Protein AF-A0A2T9ZMD8-F1 (afdb_monomer_lite)

Foldseek 3Di:
DVVVVVVVVVVVVPDDPVVVVVVVVVVVVVVVVVVVVVVVVVVVVVVVVCCCCVVQPVVLVVLVVLLVVLVVLLVVLLVVCLVPVDVVSVVSNVVSLVVNVVSLVVQLVSCVVVVVVVSNVVSVVVVVVSVVVVVVSVVSCVQSVDVCSSCVVVVCCVVPPVVVVVVVVVVD

Secondary structure (DSSP, 8-state):
-HHHHHHHHHHHHSS-HHHHHHHHHHHHHHHHHHHHHHHHHHHHHHHHHHHHIIIIIHHHHHHHHHHHHHHHHHHHHHHHHHHH--HHHHHHHHHHHHHHHHHHHHHHHHHHHTT-HHHHHHHHHHHHHHHHHHHHHHHHHHHTSSHHHH-HHHHHIIIIIHHHHHHHHH--

Radius of gyration: 38.27 Å; chains: 1; bounding box: 94×27×108 Å

Sequence (172 aa):
MVHIREKIMSILHNLSIRTKQWFGFGLILCVLSVSSIFTLISLSNVEQSVNGVVLKSQPRLILTKDLASSLKQSVESLGFYLLTKEDTHLKDFSTQKEQTHYILQSLITKSVEAKDNVASQLLVLLNDEVKQFDQTAEALLSQTATYEGNFPGIAYANEHINPISRNQMQLT

pLDDT: mean 79.67, std 12.96, range [45.22, 96.5]

Structure (mmCIF, N/CA/C/O backbone):
data_AF-A0A2T9ZMD8-F1
#
_entry.id   AF-A0A2T9ZMD8-F1
#
loop_
_atom_site.group_PDB
_atom_site.id
_atom_site.type_symbol
_atom_site.label_atom_id
_atom_site.label_alt_id
_atom_site.label_comp_id
_atom_site.label_asym_id
_atom_site.label_entity_id
_atom_site.label_seq_id
_atom_site.pdbx_PDB_ins_code
_atom_site.Cartn_x
_atom_site.Cartn_y
_atom_site.Cartn_z
_atom_site.occupancy
_atom_site.B_iso_or_equiv
_atom_site.auth_seq_id
_atom_site.auth_comp_id
_atom_site.auth_asym_id
_atom_site.auth_atom_id
_atom_site.pdbx_PDB_model_num
ATOM 1 N N . MET A 1 1 ? 47.257 -15.688 -54.564 1.00 54.91 1 MET A N 1
ATOM 2 C CA . MET A 1 1 ? 47.649 -14.794 -53.444 1.00 54.91 1 MET A CA 1
ATOM 3 C C . MET A 1 1 ? 48.992 -14.075 -53.646 1.00 54.91 1 MET A C 1
ATOM 5 O O . MET A 1 1 ? 49.092 -12.934 -53.220 1.00 54.91 1 MET A O 1
ATOM 9 N N . VAL A 1 2 ? 49.996 -14.661 -54.319 1.00 57.44 2 VAL A N 1
ATOM 10 C CA . VAL A 1 2 ? 51.338 -14.046 -54.502 1.00 57.44 2 VAL A CA 1
ATOM 11 C C . VAL A 1 2 ? 51.322 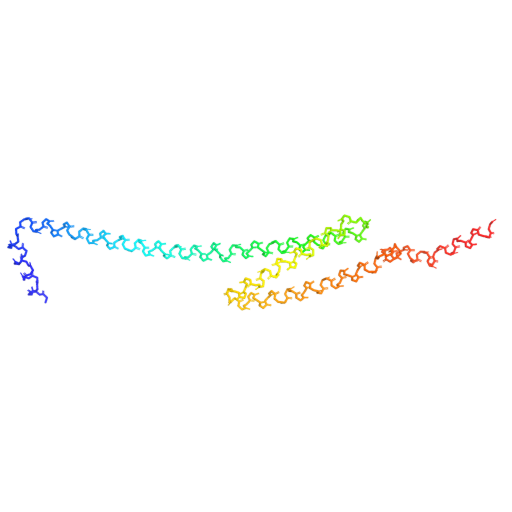-12.759 -55.353 1.00 57.44 2 VAL A C 1
ATOM 13 O O . VAL A 1 2 ? 51.930 -11.767 -54.968 1.00 57.44 2 VAL A O 1
ATOM 16 N N . HIS A 1 3 ? 50.540 -12.716 -56.436 1.00 58.28 3 HIS A N 1
ATOM 17 C CA . HIS A 1 3 ? 50.464 -11.551 -57.339 1.00 58.28 3 HIS A CA 1
ATOM 18 C C . HIS A 1 3 ? 49.904 -10.261 -56.707 1.00 58.28 3 HIS A C 1
ATOM 20 O O . HIS A 1 3 ? 50.261 -9.162 -57.121 1.00 58.28 3 HIS A O 1
ATOM 26 N N . ILE A 1 4 ? 49.037 -10.367 -55.695 1.00 66.69 4 ILE A N 1
ATOM 27 C CA . ILE A 1 4 ? 48.462 -9.191 -55.015 1.00 66.69 4 ILE A CA 1
ATOM 28 C C . ILE A 1 4 ? 49.521 -8.527 -54.129 1.00 66.69 4 ILE A C 1
ATOM 30 O O . ILE A 1 4 ? 49.628 -7.304 -54.088 1.00 66.69 4 ILE A O 1
ATOM 34 N N . ARG A 1 5 ? 50.349 -9.340 -53.465 1.00 64.19 5 ARG A N 1
ATOM 35 C CA . ARG A 1 5 ? 51.400 -8.867 -52.564 1.00 64.19 5 ARG A CA 1
ATOM 36 C C . ARG A 1 5 ? 52.494 -8.102 -53.311 1.00 64.19 5 ARG A C 1
ATOM 38 O O . ARG A 1 5 ? 52.916 -7.055 -52.832 1.00 64.19 5 ARG A O 1
ATOM 45 N N . GLU A 1 6 ? 52.906 -8.565 -54.490 1.00 67.00 6 GLU A N 1
ATOM 46 C CA . GLU A 1 6 ? 53.918 -7.860 -55.294 1.00 67.00 6 GLU A CA 1
ATOM 47 C C . GLU A 1 6 ? 53.414 -6.517 -55.829 1.00 67.00 6 GLU A C 1
ATOM 49 O O . GLU A 1 6 ? 54.128 -5.514 -55.775 1.00 67.00 6 GLU A O 1
ATOM 54 N N . LYS A 1 7 ? 52.144 -6.463 -56.249 1.00 65.75 7 LYS A N 1
ATOM 55 C CA . LYS A 1 7 ? 51.508 -5.224 -56.711 1.00 65.75 7 LYS A CA 1
ATOM 56 C C . LYS A 1 7 ? 51.403 -4.187 -55.586 1.00 65.75 7 LYS A C 1
ATOM 58 O O . LYS A 1 7 ? 51.687 -3.015 -55.808 1.00 65.75 7 LYS A O 1
ATOM 63 N N . ILE A 1 8 ? 51.076 -4.622 -54.365 1.00 66.38 8 ILE A N 1
ATOM 64 C CA . ILE A 1 8 ? 51.056 -3.764 -53.168 1.00 66.38 8 ILE A CA 1
ATOM 65 C C . ILE A 1 8 ? 52.470 -3.274 -52.813 1.00 66.38 8 ILE A C 1
ATOM 67 O O . ILE A 1 8 ? 52.647 -2.095 -52.510 1.00 66.38 8 ILE A O 1
ATOM 71 N N . MET A 1 9 ? 53.484 -4.142 -52.897 1.00 63.41 9 MET A N 1
ATOM 72 C CA . MET A 1 9 ? 54.875 -3.798 -52.574 1.00 63.41 9 MET A CA 1
ATOM 73 C C . MET A 1 9 ? 55.457 -2.753 -53.544 1.00 63.41 9 MET A C 1
ATOM 75 O O . MET A 1 9 ? 56.120 -1.811 -53.112 1.00 63.41 9 MET A O 1
ATOM 79 N N . SER A 1 10 ? 55.162 -2.879 -54.843 1.00 64.69 10 SER A N 1
ATOM 80 C CA . SER A 1 10 ? 55.589 -1.927 -55.879 1.00 64.69 10 SER A CA 1
ATOM 81 C C . SER A 1 10 ? 54.939 -0.546 -55.703 1.00 64.69 10 SER A C 1
ATOM 83 O O . SER A 1 10 ? 55.620 0.479 -55.777 1.00 64.69 10 SER A O 1
ATOM 85 N N . ILE A 1 11 ? 53.645 -0.508 -55.365 1.00 66.38 11 ILE A N 1
ATOM 86 C CA . ILE A 1 11 ? 52.920 0.739 -55.075 1.00 66.38 11 ILE A CA 1
ATOM 87 C C . ILE A 1 11 ? 53.471 1.410 -53.805 1.00 66.38 11 ILE A C 1
ATOM 89 O O . ILE A 1 11 ? 53.657 2.625 -53.786 1.00 66.38 11 ILE A O 1
ATOM 93 N N . LEU A 1 12 ? 53.806 0.640 -52.760 1.00 63.72 12 LEU A N 1
ATOM 94 C CA . LEU A 1 12 ? 54.404 1.180 -51.532 1.00 63.72 12 LEU A CA 1
ATOM 95 C C . LEU A 1 12 ? 55.822 1.737 -51.728 1.00 63.72 12 LEU A C 1
ATOM 97 O O . LEU A 1 12 ? 56.227 2.633 -50.983 1.00 63.72 12 LEU A O 1
ATOM 101 N N . HIS A 1 13 ? 56.597 1.214 -52.679 1.00 65.25 13 HIS A N 1
ATOM 102 C CA . HIS A 1 13 ? 57.973 1.660 -52.910 1.00 65.25 13 HIS A CA 1
ATOM 103 C C . HIS A 1 13 ? 58.037 3.028 -53.611 1.00 65.25 13 HIS A C 1
ATOM 105 O O . HIS A 1 13 ? 58.894 3.842 -53.281 1.00 65.25 13 HIS A O 1
ATOM 111 N N . ASN A 1 14 ? 57.078 3.324 -54.495 1.00 65.62 14 ASN A N 1
ATOM 112 C CA . ASN A 1 14 ? 57.044 4.564 -55.285 1.00 65.62 14 ASN A CA 1
ATOM 113 C C . ASN A 1 14 ? 56.285 5.726 -54.613 1.00 65.62 14 ASN A C 1
ATOM 115 O O . ASN A 1 14 ? 56.162 6.809 -55.186 1.00 65.62 14 ASN A O 1
ATOM 119 N N . LEU A 1 15 ? 55.772 5.524 -53.398 1.00 66.62 15 LEU A N 1
ATOM 120 C CA . LEU A 1 15 ? 55.092 6.561 -52.625 1.00 66.62 15 LEU A CA 1
ATOM 121 C C . LEU A 1 15 ? 56.096 7.384 -51.808 1.00 66.62 15 LEU A C 1
ATOM 123 O O . LEU A 1 15 ? 56.879 6.840 -51.025 1.00 66.62 15 LEU A O 1
ATOM 127 N N . SER A 1 16 ? 56.032 8.710 -51.971 1.00 73.31 16 SER A N 1
ATOM 128 C CA . SER A 1 16 ? 56.812 9.681 -51.197 1.00 73.31 16 SER A CA 1
ATOM 129 C C . SER A 1 16 ? 56.661 9.454 -49.687 1.00 73.31 16 SER A C 1
ATOM 131 O O . SER A 1 16 ? 55.598 9.087 -49.189 1.00 73.31 16 SER A O 1
ATOM 133 N N . ILE A 1 17 ? 57.714 9.731 -48.917 1.00 76.19 17 ILE A N 1
ATOM 134 C CA . ILE A 1 17 ? 57.701 9.627 -47.446 1.00 76.19 17 ILE A CA 1
ATOM 135 C C . ILE A 1 17 ? 56.532 10.431 -46.840 1.00 76.19 17 ILE A C 1
ATOM 137 O O . ILE A 1 17 ? 55.907 9.989 -45.877 1.00 76.19 17 ILE A O 1
ATOM 141 N N . ARG A 1 18 ? 56.161 11.554 -47.472 1.00 75.06 18 ARG A N 1
ATOM 142 C CA . ARG A 1 18 ? 55.011 12.380 -47.075 1.00 75.06 18 ARG A CA 1
ATOM 143 C C . ARG A 1 18 ? 53.678 11.633 -47.179 1.00 75.06 18 ARG A C 1
ATOM 145 O O . ARG A 1 18 ? 52.869 11.722 -46.263 1.00 75.06 18 ARG A O 1
ATOM 152 N N . THR A 1 19 ? 53.436 10.868 -48.247 1.00 76.88 19 THR A N 1
ATOM 153 C CA . THR A 1 19 ? 52.170 10.128 -48.408 1.00 76.88 19 THR A CA 1
ATOM 154 C C . THR A 1 19 ? 52.077 8.935 -47.462 1.00 76.88 19 THR A C 1
ATOM 156 O O . THR A 1 19 ? 50.987 8.633 -46.984 1.00 76.88 19 THR A O 1
ATOM 159 N N . LYS A 1 20 ? 53.206 8.311 -47.099 1.00 79.31 20 LYS A N 1
ATOM 160 C CA . LYS A 1 20 ? 53.245 7.266 -46.059 1.00 79.31 20 LYS A CA 1
ATOM 161 C C . LYS A 1 20 ? 52.871 7.810 -44.676 1.00 79.31 20 LYS A C 1
ATOM 163 O O . LYS A 1 20 ? 52.111 7.164 -43.959 1.00 79.31 20 LYS A O 1
ATOM 168 N N . GLN A 1 21 ? 53.346 9.008 -44.326 1.00 81.38 21 GLN A N 1
ATOM 169 C CA . GLN A 1 21 ? 52.986 9.681 -43.070 1.00 81.38 21 GLN A CA 1
ATOM 170 C C . GLN A 1 21 ? 51.498 10.058 -43.022 1.00 81.38 21 GLN A C 1
ATOM 172 O O . GLN A 1 21 ? 50.827 9.769 -42.033 1.00 81.38 21 GLN A O 1
ATOM 177 N N . TRP A 1 22 ? 50.960 10.628 -44.105 1.00 85.44 22 TRP A N 1
ATOM 178 C CA . TRP A 1 22 ? 49.533 10.960 -44.205 1.00 85.44 22 TRP A CA 1
ATOM 179 C C . TRP A 1 22 ? 48.628 9.725 -44.171 1.00 85.44 22 TRP A C 1
ATOM 181 O O . TRP A 1 22 ? 47.566 9.769 -43.557 1.00 85.44 22 TRP A O 1
ATOM 191 N N . PHE A 1 23 ? 49.057 8.610 -44.768 1.00 85.81 23 PHE A N 1
ATOM 192 C CA . PHE A 1 23 ? 48.314 7.351 -44.705 1.00 85.81 23 PHE A CA 1
ATOM 193 C C . PHE A 1 23 ? 48.259 6.791 -43.277 1.00 85.81 23 PHE A C 1
ATOM 195 O O . PHE A 1 23 ? 47.190 6.405 -42.813 1.00 85.81 23 PHE A O 1
ATOM 202 N N . GLY A 1 24 ? 49.384 6.806 -42.551 1.00 84.06 24 GLY A N 1
ATOM 203 C CA . GLY A 1 24 ? 49.423 6.396 -41.144 1.00 84.06 24 GLY A CA 1
ATOM 204 C C . GLY A 1 24 ? 48.547 7.279 -40.252 1.00 84.06 24 GLY A C 1
ATOM 205 O O . GLY A 1 24 ? 47.780 6.768 -39.439 1.00 84.06 24 GLY A O 1
ATOM 206 N N . PHE A 1 25 ? 48.596 8.597 -40.456 1.00 89.94 25 PHE A N 1
ATOM 207 C CA . PHE A 1 25 ? 47.741 9.539 -39.734 1.00 89.94 25 PHE A CA 1
ATOM 208 C C . PHE A 1 25 ? 46.250 9.321 -40.036 1.00 89.94 25 PHE A C 1
ATOM 210 O O . PHE A 1 25 ? 45.439 9.248 -39.115 1.00 89.94 25 PHE A O 1
ATOM 217 N N . GLY A 1 26 ? 45.888 9.139 -41.309 1.00 91.38 26 GLY A N 1
ATOM 218 C CA . GLY A 1 26 ? 44.511 8.856 -41.722 1.00 91.38 26 GLY A CA 1
ATOM 219 C C . GLY A 1 26 ? 43.979 7.531 -41.172 1.00 91.38 26 GLY A C 1
ATOM 220 O O . GLY A 1 26 ? 42.822 7.458 -40.762 1.00 91.38 26 GLY A O 1
ATOM 221 N N . LEU A 1 27 ? 44.828 6.502 -41.094 1.00 90.62 27 LEU A N 1
ATOM 222 C CA . LEU A 1 27 ? 44.478 5.220 -40.482 1.00 90.62 27 LEU A CA 1
ATOM 223 C C . LEU A 1 27 ? 44.144 5.386 -38.992 1.00 90.62 27 LEU A C 1
ATOM 225 O O . LEU A 1 27 ? 43.113 4.894 -38.540 1.00 90.62 27 LEU A O 1
ATOM 229 N N . ILE A 1 28 ? 44.983 6.109 -38.241 1.00 91.06 28 ILE A N 1
ATOM 230 C CA . ILE A 1 28 ? 44.748 6.385 -36.815 1.00 91.06 28 ILE A CA 1
ATOM 231 C C . ILE A 1 28 ? 43.447 7.172 -36.633 1.00 91.06 28 ILE A C 1
ATOM 233 O O . ILE A 1 28 ? 42.630 6.817 -35.785 1.00 91.06 28 ILE A O 1
ATOM 237 N N . LEU A 1 29 ? 43.222 8.198 -37.459 1.00 92.06 29 LEU A N 1
ATOM 238 C CA . LEU A 1 29 ? 41.999 8.996 -37.422 1.00 92.06 29 LEU A CA 1
ATOM 239 C C . LEU A 1 29 ? 40.756 8.129 -37.668 1.00 92.06 29 LEU A C 1
ATOM 241 O O . LEU A 1 29 ? 39.772 8.248 -36.948 1.00 92.06 29 LEU A O 1
ATOM 245 N N . CYS A 1 30 ? 40.822 7.212 -38.636 1.00 92.56 30 CYS A N 1
ATOM 246 C CA . CYS A 1 30 ? 39.734 6.291 -38.949 1.00 92.56 30 CYS A CA 1
ATOM 247 C C 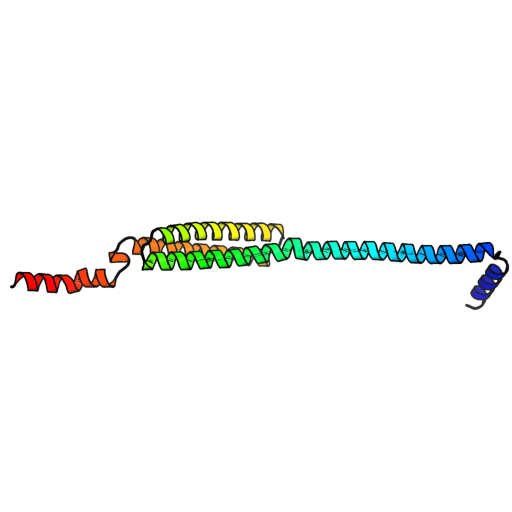. CYS A 1 30 ? 39.407 5.371 -37.763 1.00 92.56 30 CYS A C 1
ATOM 249 O O . CYS A 1 30 ? 38.242 5.247 -37.386 1.00 92.56 30 CYS A O 1
ATOM 251 N N . VAL A 1 31 ? 40.427 4.789 -37.123 1.00 90.62 31 VAL A N 1
ATOM 252 C CA . VAL A 1 31 ? 40.244 3.951 -35.927 1.00 90.62 31 VAL A CA 1
ATOM 253 C C . VAL A 1 31 ? 39.611 4.752 -34.787 1.00 90.62 31 VAL A C 1
ATOM 255 O O . VAL A 1 31 ? 38.676 4.268 -34.146 1.00 90.62 31 VAL A O 1
ATOM 258 N N . LEU A 1 32 ? 40.068 5.987 -34.561 1.00 86.81 32 LEU A N 1
ATOM 259 C CA . LEU A 1 32 ? 39.499 6.873 -33.544 1.00 86.81 32 LEU A CA 1
ATOM 260 C C . LEU A 1 32 ? 38.032 7.201 -33.838 1.00 86.81 32 LEU A C 1
ATOM 262 O O . LEU A 1 32 ? 37.195 7.045 -32.955 1.00 86.81 32 LEU A O 1
ATOM 266 N N . SER A 1 33 ? 37.697 7.578 -35.075 1.00 89.88 33 SER A N 1
ATOM 267 C CA . SER A 1 33 ? 36.316 7.878 -35.468 1.00 89.88 33 SER A CA 1
ATOM 268 C C . SER A 1 33 ? 35.388 6.679 -35.285 1.00 89.88 33 SER A C 1
ATOM 270 O O . SER A 1 33 ? 34.301 6.824 -34.733 1.00 89.88 33 SER A O 1
ATOM 272 N N . VAL A 1 34 ? 35.823 5.486 -35.696 1.00 91.44 34 VAL A N 1
ATOM 273 C CA . VAL A 1 34 ? 35.050 4.249 -35.527 1.00 91.44 34 VAL A CA 1
ATOM 274 C C . VAL A 1 34 ? 34.832 3.946 -34.041 1.00 91.44 34 VAL A C 1
ATOM 276 O O . VAL A 1 34 ? 33.704 3.677 -33.633 1.00 91.44 34 VAL A O 1
ATOM 279 N N . SER A 1 35 ? 35.876 4.063 -33.216 1.00 81.62 35 SER A N 1
ATOM 280 C CA . SER A 1 35 ? 35.780 3.886 -31.761 1.00 81.62 35 SER A CA 1
ATOM 281 C C . SER A 1 35 ? 34.812 4.885 -31.113 1.00 81.62 35 SER A C 1
ATOM 283 O O . SER A 1 35 ? 33.974 4.501 -30.295 1.00 81.62 35 SER A O 1
ATOM 285 N N . SER A 1 36 ? 34.852 6.157 -31.519 1.00 83.62 36 SER A N 1
ATOM 286 C CA . SER A 1 36 ? 33.920 7.182 -31.039 1.00 83.62 36 SER A CA 1
ATOM 287 C C . SER A 1 36 ? 32.473 6.880 -31.432 1.00 83.62 36 SER A C 1
ATOM 289 O O . SER A 1 36 ? 31.585 7.011 -30.595 1.00 83.62 36 SER A O 1
ATOM 291 N N . ILE A 1 37 ? 32.226 6.421 -32.663 1.00 88.69 37 ILE A N 1
ATOM 292 C CA . ILE A 1 37 ? 30.885 6.017 -33.115 1.00 88.69 37 ILE A CA 1
ATOM 293 C C . ILE A 1 37 ? 30.377 4.831 -32.287 1.00 88.69 37 ILE A C 1
ATOM 295 O O . ILE A 1 37 ? 29.254 4.872 -31.789 1.00 88.69 37 ILE A O 1
ATOM 299 N N . PHE A 1 38 ? 31.205 3.804 -32.073 1.00 82.38 38 PHE A N 1
ATOM 300 C CA . PHE A 1 38 ? 30.836 2.673 -31.217 1.00 82.38 38 PHE A CA 1
ATOM 301 C C . PHE A 1 38 ? 30.564 3.101 -29.776 1.00 82.38 38 PHE A C 1
ATOM 303 O O . PHE A 1 38 ? 29.622 2.608 -29.159 1.00 82.38 38 PHE A O 1
ATOM 310 N N . THR A 1 39 ? 31.343 4.047 -29.256 1.00 79.06 39 THR A N 1
ATOM 311 C CA . THR A 1 39 ? 31.142 4.610 -27.918 1.00 79.06 39 THR A CA 1
ATOM 312 C C . THR A 1 39 ? 29.814 5.362 -27.829 1.00 79.06 39 THR A C 1
ATOM 314 O O . THR A 1 39 ? 29.077 5.155 -26.872 1.00 79.06 39 THR A O 1
ATOM 317 N N . LEU A 1 40 ? 29.459 6.168 -28.835 1.00 78.44 40 LEU A N 1
ATOM 318 C CA . LEU A 1 40 ? 28.175 6.878 -28.897 1.00 78.44 40 LEU A CA 1
ATOM 319 C C . LEU A 1 40 ? 26.982 5.917 -28.980 1.00 78.44 40 LEU A C 1
ATOM 321 O O . LEU A 1 40 ? 26.001 6.100 -28.265 1.00 78.44 40 LEU A O 1
ATOM 325 N N . ILE A 1 41 ? 27.075 4.867 -29.802 1.00 81.00 41 ILE A N 1
ATOM 326 C CA . ILE A 1 41 ? 26.028 3.837 -29.906 1.00 81.00 41 ILE A CA 1
ATOM 327 C C . ILE A 1 41 ? 25.901 3.065 -28.586 1.00 81.00 41 ILE A C 1
ATOM 329 O O . ILE A 1 41 ? 24.794 2.836 -28.105 1.00 81.00 41 ILE A O 1
ATOM 333 N N . SER A 1 42 ? 27.026 2.688 -27.973 1.00 61.75 42 SER A N 1
ATOM 334 C CA . SER A 1 42 ? 27.051 2.001 -26.678 1.00 61.75 42 SER A CA 1
ATOM 335 C C . SER A 1 42 ? 26.436 2.866 -25.576 1.00 61.75 42 SER A C 1
ATOM 337 O O . SER A 1 42 ? 25.579 2.394 -24.832 1.00 61.75 42 SER A O 1
ATOM 339 N N . LEU A 1 43 ? 26.791 4.153 -25.523 1.00 64.94 43 LEU A N 1
ATOM 340 C CA . LEU A 1 43 ? 26.235 5.103 -24.566 1.00 64.94 43 LEU A CA 1
ATOM 341 C C . LEU A 1 43 ? 24.726 5.291 -24.769 1.00 64.94 43 LEU A C 1
ATOM 343 O O . LEU A 1 43 ? 23.989 5.263 -23.792 1.00 64.94 43 LEU A O 1
ATOM 347 N N . SER A 1 44 ? 24.258 5.381 -26.018 1.00 62.00 44 SER A N 1
ATOM 348 C CA . SER A 1 44 ? 22.827 5.468 -26.341 1.00 62.00 44 SER A CA 1
ATOM 349 C C . SER A 1 44 ? 22.053 4.208 -25.920 1.00 62.00 44 SER A C 1
ATOM 351 O O . SER A 1 44 ? 20.972 4.307 -25.340 1.00 62.00 44 SER A O 1
ATOM 353 N N . ASN A 1 45 ? 22.630 3.017 -26.107 1.00 57.31 45 ASN A N 1
ATOM 354 C CA . ASN A 1 45 ? 22.030 1.755 -25.659 1.00 57.31 45 ASN A CA 1
ATOM 355 C C . ASN A 1 45 ? 22.012 1.619 -24.125 1.00 57.31 45 ASN A C 1
ATOM 357 O O . ASN A 1 45 ? 21.062 1.066 -23.558 1.00 57.31 45 ASN A O 1
ATOM 361 N N . VAL A 1 46 ? 23.043 2.129 -23.442 1.00 52.88 46 VAL A N 1
ATOM 362 C CA . VAL A 1 46 ? 23.094 2.205 -21.974 1.00 52.88 46 VAL A CA 1
ATOM 363 C C . VAL A 1 46 ? 22.058 3.202 -21.461 1.00 52.88 46 VAL A C 1
ATOM 365 O O . VAL A 1 46 ? 21.310 2.867 -20.550 1.00 52.88 46 VAL A O 1
ATOM 368 N N . GLU A 1 47 ? 21.937 4.376 -22.076 1.00 50.34 47 GLU A N 1
ATOM 369 C CA . GLU A 1 47 ? 20.934 5.387 -21.734 1.00 50.34 47 GLU A CA 1
ATOM 370 C C . GLU A 1 47 ? 19.508 4.844 -21.913 1.00 50.34 47 GLU A C 1
ATOM 372 O O . GLU A 1 47 ? 18.667 5.010 -21.032 1.00 50.34 47 GLU A O 1
ATOM 377 N N . GLN A 1 48 ? 19.246 4.093 -22.986 1.00 51.62 48 GLN A N 1
ATOM 378 C CA . GLN A 1 48 ? 17.953 3.449 -23.233 1.00 51.62 48 GLN A CA 1
ATOM 379 C C . GLN A 1 48 ? 17.647 2.317 -22.231 1.00 51.62 48 GLN A C 1
ATOM 381 O O . GLN A 1 48 ? 16.504 2.172 -21.788 1.00 51.62 48 GLN A O 1
ATOM 386 N N . SER A 1 49 ? 18.659 1.549 -21.816 1.00 48.06 49 SER A N 1
ATOM 387 C CA . SER A 1 49 ? 18.515 0.463 -20.831 1.00 48.06 49 SER A CA 1
ATOM 388 C C . SER A 1 49 ? 18.360 0.986 -19.397 1.00 48.06 49 SER A C 1
ATOM 390 O O . SER A 1 49 ? 17.526 0.490 -18.638 1.00 48.06 49 SER A O 1
ATOM 392 N N . VAL A 1 50 ? 19.105 2.034 -19.033 1.00 47.50 50 VAL A N 1
ATOM 393 C CA . VAL A 1 50 ? 18.991 2.728 -17.743 1.00 47.50 50 VAL A CA 1
ATOM 394 C C . VAL A 1 50 ? 17.652 3.461 -17.654 1.00 47.50 50 VAL A C 1
ATOM 396 O O . VAL A 1 50 ? 16.966 3.329 -16.642 1.00 47.50 50 VAL A O 1
ATOM 399 N N . ASN A 1 51 ? 17.202 4.120 -18.727 1.00 45.22 51 ASN A N 1
ATOM 400 C CA . ASN A 1 51 ? 15.867 4.716 -18.785 1.00 45.22 51 ASN A CA 1
ATOM 401 C C . ASN A 1 51 ? 14.758 3.666 -18.616 1.00 45.22 51 ASN A C 1
ATOM 403 O O . ASN A 1 51 ? 13.777 3.928 -17.928 1.00 45.22 51 ASN A O 1
ATOM 407 N N . GLY A 1 52 ? 14.909 2.450 -19.147 1.00 48.44 52 GLY A N 1
ATOM 408 C CA . GLY A 1 52 ? 13.949 1.362 -18.919 1.00 48.44 52 GLY A CA 1
ATOM 409 C C . GLY A 1 52 ? 13.838 0.924 -17.449 1.00 48.44 52 GLY A C 1
ATOM 410 O O . GLY A 1 52 ? 12.731 0.750 -16.935 1.00 48.44 52 GLY A O 1
ATOM 411 N N . VAL A 1 53 ? 14.968 0.780 -16.749 1.00 50.41 53 VAL A N 1
ATOM 412 C CA . VAL A 1 53 ? 15.012 0.321 -15.345 1.00 50.41 53 VAL A CA 1
ATOM 413 C C . VAL A 1 53 ? 14.614 1.431 -14.362 1.00 50.41 53 VAL A C 1
ATOM 415 O O . VAL A 1 53 ? 13.880 1.166 -13.406 1.00 50.41 53 VAL A O 1
ATOM 418 N N . VAL A 1 54 ? 15.033 2.673 -14.622 1.00 49.81 54 VAL A N 1
ATOM 419 C CA . VAL A 1 54 ? 14.789 3.839 -13.756 1.00 49.81 54 VAL A CA 1
ATOM 420 C C . VAL A 1 54 ? 13.397 4.446 -13.981 1.00 49.81 54 VAL A C 1
ATOM 422 O O . VAL A 1 54 ? 12.748 4.816 -13.007 1.00 49.81 54 VAL A O 1
ATOM 425 N N . LEU A 1 55 ? 12.871 4.482 -15.215 1.00 49.25 55 LEU A N 1
ATOM 426 C CA . LEU A 1 55 ? 11.560 5.099 -15.494 1.00 49.25 55 LEU A CA 1
ATOM 427 C C . LEU A 1 55 ? 10.366 4.141 -15.354 1.00 49.25 55 LEU A C 1
ATOM 429 O O . LEU A 1 55 ? 9.249 4.618 -15.162 1.00 49.25 55 LEU A O 1
ATOM 433 N N . LYS A 1 56 ? 10.545 2.810 -15.448 1.00 52.62 56 LYS A N 1
ATOM 434 C CA . LYS A 1 56 ? 9.408 1.858 -15.428 1.00 52.62 56 LYS A CA 1
ATOM 435 C C . LYS A 1 56 ? 9.377 0.875 -14.259 1.00 52.62 56 LYS A C 1
ATOM 437 O O . LYS A 1 56 ? 8.285 0.569 -13.784 1.00 52.62 56 LYS A O 1
ATOM 442 N N . SER A 1 57 ? 10.506 0.351 -13.781 1.00 51.84 57 SER A N 1
ATOM 443 C CA . SER A 1 57 ? 10.482 -0.669 -12.711 1.00 51.84 57 SER A CA 1
ATOM 444 C C . SER A 1 57 ? 10.543 -0.084 -11.302 1.00 51.84 57 SER A C 1
ATOM 446 O O . SER A 1 57 ? 9.790 -0.527 -10.437 1.00 51.84 57 SER A O 1
ATOM 448 N N . GLN A 1 58 ? 11.371 0.935 -11.061 1.00 49.06 58 GLN A N 1
ATOM 449 C CA . GLN A 1 58 ? 11.497 1.528 -9.722 1.00 49.06 58 GLN A CA 1
ATOM 450 C C . GLN A 1 58 ? 10.230 2.268 -9.246 1.00 49.06 58 GLN A C 1
ATOM 452 O O . GLN A 1 58 ? 9.818 2.032 -8.110 1.00 49.06 58 GLN A O 1
ATOM 457 N N . PRO A 1 59 ? 9.529 3.068 -10.080 1.00 65.94 59 PRO A N 1
ATOM 458 C CA . PRO A 1 59 ? 8.300 3.739 -9.647 1.00 65.94 59 PRO A CA 1
ATOM 459 C C . PRO A 1 59 ? 7.167 2.761 -9.315 1.00 65.94 59 PRO A C 1
ATOM 461 O O . PRO A 1 59 ? 6.387 3.010 -8.402 1.00 65.94 59 PRO A O 1
ATOM 464 N N . ARG A 1 60 ? 7.085 1.624 -10.024 1.00 71.81 60 ARG A N 1
ATOM 465 C CA . ARG A 1 60 ? 6.084 0.581 -9.747 1.00 71.81 60 ARG A CA 1
ATOM 466 C C . ARG A 1 60 ? 6.351 -0.117 -8.417 1.00 71.81 60 ARG A C 1
ATOM 468 O O . ARG A 1 60 ? 5.418 -0.292 -7.648 1.00 71.81 60 ARG A O 1
ATOM 475 N N . LEU A 1 61 ? 7.611 -0.446 -8.121 1.00 76.06 61 LEU A N 1
ATOM 476 C CA . LEU A 1 61 ? 7.985 -1.060 -6.845 1.00 76.06 61 LEU A CA 1
ATOM 477 C C . LEU A 1 61 ? 7.660 -0.154 -5.648 1.00 76.06 61 LEU A C 1
ATOM 479 O O . LEU A 1 61 ? 7.155 -0.641 -4.639 1.00 76.06 61 LEU A O 1
ATOM 483 N N . ILE A 1 62 ? 7.930 1.150 -5.766 1.00 79.88 62 ILE A N 1
ATOM 484 C CA . ILE A 1 62 ? 7.592 2.131 -4.725 1.00 79.88 62 ILE A CA 1
ATOM 485 C C . ILE A 1 62 ? 6.076 2.172 -4.517 1.00 79.88 62 ILE A C 1
ATOM 487 O O . ILE A 1 62 ? 5.623 1.974 -3.397 1.00 79.88 62 ILE A O 1
ATOM 491 N N . LEU A 1 63 ? 5.292 2.295 -5.592 1.00 84.00 63 LEU A N 1
ATOM 492 C CA . LEU A 1 63 ? 3.828 2.290 -5.503 1.00 84.00 63 LEU A CA 1
ATOM 493 C C . LEU A 1 63 ? 3.274 0.988 -4.903 1.00 84.00 63 LEU A C 1
ATOM 495 O O . LEU A 1 63 ? 2.350 1.035 -4.101 1.00 84.00 63 LEU A O 1
ATOM 499 N N . THR A 1 64 ? 3.838 -0.178 -5.231 1.00 82.94 64 THR A N 1
ATOM 500 C CA . THR A 1 64 ? 3.437 -1.449 -4.604 1.00 82.94 64 THR A CA 1
ATOM 501 C C . THR A 1 64 ? 3.757 -1.471 -3.107 1.00 82.94 64 THR A C 1
ATOM 503 O O . THR A 1 64 ? 2.958 -1.964 -2.313 1.00 82.94 64 THR A O 1
ATOM 506 N N . LYS A 1 65 ? 4.909 -0.929 -2.697 1.00 80.94 65 LYS A N 1
ATOM 507 C CA . LYS A 1 65 ? 5.270 -0.816 -1.279 1.00 80.94 65 LYS A CA 1
ATOM 508 C C . LYS A 1 65 ? 4.333 0.142 -0.542 1.00 80.94 65 LYS A C 1
ATOM 510 O O . LYS A 1 65 ? 3.896 -0.179 0.561 1.00 80.94 65 L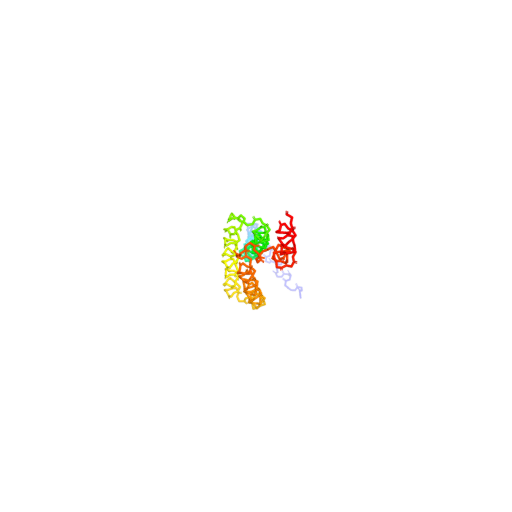YS A O 1
ATOM 515 N N . ASP A 1 66 ? 4.012 1.275 -1.153 1.00 87.81 66 ASP A N 1
ATOM 516 C CA . ASP A 1 66 ? 3.097 2.262 -0.584 1.00 87.81 66 ASP A CA 1
ATOM 517 C C . ASP A 1 66 ? 1.683 1.685 -0.457 1.00 87.81 66 ASP A C 1
ATOM 519 O O . ASP A 1 66 ? 1.046 1.870 0.577 1.00 87.81 66 ASP A O 1
ATOM 523 N N . LEU A 1 67 ? 1.231 0.900 -1.445 1.00 87.75 67 LEU A N 1
ATOM 524 C CA . LEU A 1 67 ? -0.033 0.164 -1.379 1.00 87.75 67 LEU A CA 1
ATOM 525 C C . LEU A 1 67 ? -0.060 -0.791 -0.182 1.00 87.75 67 LEU A C 1
ATOM 527 O O . LEU A 1 67 ? -0.993 -0.758 0.615 1.00 87.75 67 LEU A O 1
ATOM 531 N N . ALA A 1 68 ? 0.980 -1.615 -0.029 1.00 82.62 68 ALA A N 1
ATOM 532 C CA . ALA A 1 68 ? 1.076 -2.560 1.081 1.00 82.62 68 ALA A CA 1
ATOM 533 C C . ALA A 1 68 ? 1.118 -1.844 2.442 1.00 82.62 68 ALA A C 1
ATOM 535 O O . ALA A 1 68 ? 0.498 -2.296 3.404 1.00 82.62 68 ALA A O 1
ATOM 536 N N . SER A 1 69 ? 1.830 -0.716 2.524 1.00 87.00 69 SER A N 1
ATOM 537 C CA . SER A 1 69 ? 1.908 0.094 3.740 1.00 87.00 69 SER A CA 1
ATOM 538 C C . SER A 1 69 ? 0.563 0.725 4.093 1.00 87.00 69 SER A C 1
ATOM 540 O O . SER A 1 69 ? 0.159 0.663 5.251 1.00 87.00 69 SER A O 1
ATOM 542 N N . SER A 1 70 ? -0.131 1.310 3.115 1.00 89.38 70 SER A N 1
ATOM 543 C CA . SER A 1 70 ? -1.426 1.963 3.325 1.00 89.38 70 SER A CA 1
ATOM 544 C C . SER A 1 70 ? -2.507 0.946 3.700 1.00 89.38 70 SER A C 1
ATOM 546 O O . SER A 1 70 ? -3.223 1.156 4.676 1.00 89.38 70 SER A O 1
ATOM 548 N N . LEU A 1 71 ? -2.537 -0.222 3.043 1.00 88.19 71 LEU A N 1
ATOM 549 C CA . LEU A 1 71 ? -3.450 -1.309 3.402 1.00 88.19 71 LEU A CA 1
ATOM 550 C C . LEU A 1 71 ? -3.192 -1.812 4.829 1.00 88.19 71 LEU A C 1
ATOM 552 O O . LEU A 1 71 ? -4.126 -1.962 5.614 1.00 88.19 71 LEU A O 1
ATOM 556 N N . LYS A 1 72 ? -1.922 -2.026 5.198 1.00 85.94 72 LYS A N 1
ATOM 557 C CA . LYS A 1 72 ? -1.549 -2.420 6.562 1.00 85.94 72 LYS A CA 1
ATOM 558 C C . LYS A 1 72 ? -2.012 -1.385 7.592 1.00 85.94 72 LYS A C 1
ATOM 560 O O . LYS A 1 72 ? -2.616 -1.758 8.592 1.00 85.94 72 LYS A O 1
ATOM 565 N N . GLN A 1 73 ? -1.744 -0.105 7.342 1.00 87.75 73 GLN A N 1
ATOM 566 C CA . GLN A 1 73 ? -2.145 0.984 8.234 1.00 87.75 73 GLN A CA 1
ATOM 567 C C . GLN A 1 73 ? -3.669 1.079 8.349 1.00 87.75 73 GLN A C 1
ATOM 569 O O . GLN A 1 73 ? -4.179 1.269 9.445 1.00 87.75 73 GLN A O 1
ATOM 574 N N . SER A 1 74 ? -4.402 0.862 7.254 1.00 89.38 74 SER A N 1
ATOM 575 C CA . SER A 1 74 ? -5.865 0.785 7.266 1.00 89.38 74 SER A CA 1
ATOM 576 C C . SER A 1 74 ? -6.358 -0.325 8.208 1.00 89.38 74 SER A C 1
ATOM 578 O O . SER A 1 74 ? -7.164 -0.064 9.100 1.00 89.38 74 SER A O 1
ATOM 580 N N . VAL A 1 75 ? -5.813 -1.542 8.096 1.00 86.31 75 VAL A N 1
ATOM 581 C CA . VAL A 1 75 ? -6.169 -2.668 8.980 1.00 86.31 75 VAL A CA 1
ATOM 582 C C . VAL A 1 75 ? -5.844 -2.372 10.448 1.00 86.31 75 VAL A C 1
ATOM 584 O O . VAL A 1 75 ? -6.670 -2.635 11.321 1.00 86.31 75 VAL A O 1
ATOM 587 N N . GLU A 1 76 ? -4.664 -1.816 10.732 1.00 85.88 76 GLU A N 1
ATOM 588 C CA . GLU A 1 76 ? -4.246 -1.461 12.095 1.00 85.88 76 GLU A CA 1
ATOM 589 C C . GLU A 1 76 ? -5.166 -0.397 12.707 1.00 85.88 76 GLU A C 1
ATOM 591 O O . GLU A 1 76 ? -5.675 -0.587 13.811 1.00 85.88 76 GLU A O 1
ATOM 596 N N . SER A 1 77 ? -5.441 0.686 11.976 1.00 89.94 77 SER A N 1
ATOM 597 C CA . SER A 1 77 ? -6.342 1.754 12.416 1.00 89.94 77 SER A CA 1
ATOM 598 C C . SER A 1 77 ? -7.766 1.248 12.646 1.00 89.94 77 SER A C 1
ATOM 600 O O . SER A 1 77 ? -8.374 1.584 13.661 1.00 89.94 77 SER A O 1
ATOM 602 N N . LEU A 1 78 ? -8.291 0.384 11.771 1.00 91.00 78 LEU A N 1
ATOM 603 C CA . LEU A 1 78 ? -9.596 -0.240 11.992 1.00 91.00 78 LEU A CA 1
ATOM 604 C C . LEU A 1 78 ? -9.586 -1.097 13.262 1.00 91.00 78 LEU A C 1
ATOM 606 O O . LEU A 1 78 ? -10.473 -0.960 14.099 1.00 91.00 78 LEU A O 1
ATOM 610 N N . GLY A 1 79 ? -8.570 -1.946 13.432 1.00 87.31 79 GLY A N 1
ATOM 611 C CA . GLY A 1 79 ? -8.417 -2.784 14.619 1.00 87.31 79 GLY A CA 1
ATOM 612 C C . GLY A 1 79 ? -8.377 -1.962 15.908 1.00 87.31 79 GLY A C 1
ATOM 613 O O . GLY A 1 79 ? -9.099 -2.271 16.855 1.00 87.31 79 GLY A O 1
ATOM 614 N N . PHE A 1 80 ? -7.601 -0.877 15.933 1.00 89.19 80 PHE A N 1
ATOM 615 C CA . PHE A 1 80 ? -7.559 0.021 17.085 1.00 89.19 80 PHE A CA 1
ATOM 616 C C . PHE A 1 80 ? -8.897 0.712 17.333 1.00 89.19 80 PHE A C 1
ATOM 618 O O . PHE A 1 80 ? -9.351 0.716 18.473 1.00 89.19 80 PHE A O 1
ATOM 625 N N . TYR A 1 81 ? -9.578 1.209 16.298 1.00 90.50 81 TYR A N 1
ATOM 626 C CA . TYR A 1 81 ? -10.912 1.789 16.460 1.00 90.50 81 TYR A CA 1
ATOM 627 C C . TYR A 1 81 ? -11.913 0.792 17.059 1.00 90.50 81 TYR A C 1
ATOM 629 O O . TYR A 1 81 ? -12.672 1.139 17.964 1.00 90.50 81 TYR A O 1
ATOM 637 N N . LEU A 1 82 ? -11.914 -0.459 16.592 1.00 87.38 82 LEU A N 1
ATOM 638 C CA . LEU A 1 82 ? -12.799 -1.497 17.124 1.00 87.38 82 LEU A CA 1
ATOM 639 C C . LEU A 1 82 ? -12.521 -1.776 18.612 1.00 87.38 82 LEU A C 1
ATOM 641 O O . LEU A 1 82 ? -13.454 -2.031 19.374 1.00 87.38 82 LEU A O 1
ATOM 645 N N . LEU A 1 83 ? -11.263 -1.672 19.046 1.00 85.62 83 LEU A N 1
ATOM 646 C CA . LEU A 1 83 ? -10.861 -1.911 20.433 1.00 85.62 83 LEU A CA 1
ATOM 647 C C . LEU A 1 83 ? -11.099 -0.710 21.359 1.00 85.62 83 LEU A C 1
ATOM 649 O O . LEU A 1 83 ? -11.550 -0.901 22.487 1.00 85.62 83 LEU A O 1
ATOM 653 N N . THR A 1 84 ? -10.785 0.508 20.914 1.00 87.75 84 THR A N 1
ATOM 654 C CA . THR A 1 84 ? -10.752 1.702 21.780 1.00 87.75 84 THR A CA 1
ATOM 655 C C . THR A 1 84 ? -11.933 2.643 21.579 1.00 87.75 84 THR A C 1
ATOM 657 O O . THR A 1 84 ? -12.257 3.405 22.485 1.00 87.75 84 THR A O 1
ATOM 660 N N . LYS A 1 85 ? -12.588 2.591 20.412 1.00 86.50 85 LYS A N 1
ATOM 661 C CA . LYS A 1 85 ? -13.618 3.545 19.967 1.00 86.50 85 LYS A CA 1
ATOM 662 C C . LYS A 1 85 ? -13.146 4.995 19.878 1.00 86.50 85 LYS A C 1
ATOM 664 O O . LYS A 1 85 ? -13.964 5.908 19.904 1.00 86.50 85 LYS A O 1
ATOM 669 N N . GLU A 1 86 ? -11.844 5.219 19.720 1.00 88.12 86 GLU A N 1
ATOM 670 C CA . GLU A 1 86 ? -11.313 6.561 19.486 1.00 88.12 86 GLU A CA 1
ATOM 671 C C . GLU A 1 86 ? -11.491 6.985 18.021 1.00 88.12 86 GLU A C 1
ATOM 673 O O . GLU A 1 86 ? -10.971 6.345 17.103 1.00 88.12 86 GLU A O 1
ATOM 678 N N . ASP A 1 87 ? -12.187 8.102 17.795 1.00 90.50 87 ASP A N 1
ATOM 679 C CA . ASP A 1 87 ? -12.479 8.640 16.454 1.00 90.50 87 ASP A CA 1
ATOM 680 C C . ASP A 1 87 ? -11.223 8.944 15.622 1.00 90.50 87 ASP A C 1
ATOM 682 O O . ASP A 1 87 ? -11.271 8.948 14.390 1.00 90.50 87 ASP A O 1
ATOM 686 N N . THR A 1 88 ? -10.087 9.177 16.282 1.00 93.88 88 THR A N 1
ATOM 687 C CA . THR A 1 88 ? -8.770 9.336 15.648 1.00 93.88 88 THR A CA 1
ATOM 688 C C . THR A 1 88 ? -8.446 8.138 14.759 1.00 93.88 88 THR A C 1
ATOM 690 O O . THR A 1 88 ? -8.136 8.311 13.582 1.00 93.88 88 THR A O 1
ATOM 693 N N . HIS A 1 89 ? -8.628 6.921 15.269 1.00 91.31 89 HIS A N 1
ATOM 694 C CA . HIS A 1 89 ? -8.364 5.693 14.529 1.00 91.31 89 HIS A CA 1
ATOM 695 C C . HIS A 1 89 ? -9.369 5.452 13.398 1.00 91.31 89 HIS A C 1
ATOM 697 O O . HIS A 1 89 ? -8.989 4.948 12.343 1.00 91.31 89 HIS A O 1
ATOM 703 N N . LEU A 1 90 ? -10.634 5.857 13.565 1.00 93.06 90 LEU A N 1
ATOM 704 C CA . LEU A 1 90 ? -11.627 5.785 12.486 1.00 93.06 90 LEU A CA 1
ATOM 705 C C . LEU A 1 90 ? -11.267 6.724 11.329 1.00 93.06 90 LEU A C 1
ATOM 707 O O . LEU A 1 90 ? -11.355 6.350 10.157 1.00 93.06 90 LEU A O 1
ATOM 711 N N . LYS A 1 91 ? -10.827 7.942 11.655 1.00 96.19 91 LYS A N 1
ATOM 712 C CA . LYS A 1 91 ? -10.362 8.916 10.666 1.00 96.19 91 LYS A CA 1
ATOM 713 C C . LYS A 1 91 ? -9.112 8.423 9.937 1.00 96.19 91 LYS A C 1
ATOM 715 O O . LYS A 1 91 ? -9.035 8.549 8.711 1.00 96.19 91 LYS A O 1
ATOM 720 N N . ASP A 1 92 ? -8.163 7.844 10.668 1.00 93.56 92 ASP A N 1
ATOM 721 C CA . ASP A 1 92 ? -6.950 7.267 10.086 1.00 93.56 92 ASP A CA 1
ATOM 722 C C . ASP A 1 92 ? -7.293 6.100 9.151 1.00 93.56 92 ASP A C 1
ATOM 724 O O . ASP A 1 92 ? -6.811 6.063 8.020 1.00 93.56 92 ASP A O 1
ATOM 728 N N . PHE A 1 93 ? -8.202 5.206 9.561 1.00 94.81 93 PHE A N 1
ATOM 729 C CA . PHE A 1 93 ? -8.711 4.127 8.711 1.00 94.81 93 PHE A CA 1
ATOM 730 C C . PHE A 1 93 ? -9.300 4.663 7.400 1.00 94.81 93 PHE A C 1
ATOM 732 O O . PHE A 1 93 ? -8.916 4.197 6.327 1.00 94.81 93 PHE A O 1
ATOM 739 N N . SER A 1 94 ? -10.185 5.665 7.476 1.00 95.38 94 SER A N 1
ATOM 740 C CA . SER A 1 94 ? -10.813 6.272 6.294 1.00 95.38 94 SER A CA 1
ATOM 741 C C . SER A 1 94 ? -9.778 6.885 5.352 1.00 95.38 94 SER A C 1
ATOM 743 O O . SER A 1 94 ? -9.831 6.667 4.143 1.00 95.38 94 SER A O 1
ATOM 745 N N . THR A 1 95 ? -8.800 7.605 5.906 1.00 96.50 95 THR A N 1
ATOM 746 C CA . THR A 1 95 ? -7.727 8.239 5.127 1.00 96.50 95 THR A CA 1
ATOM 747 C C . THR A 1 95 ? -6.880 7.188 4.406 1.00 96.50 95 THR A C 1
ATOM 749 O O . THR A 1 95 ? -6.595 7.312 3.216 1.00 96.50 95 THR A O 1
ATOM 752 N N . GLN A 1 96 ? -6.516 6.111 5.105 1.00 91.81 96 GLN A N 1
ATOM 753 C CA . GLN A 1 96 ? -5.701 5.040 4.532 1.00 91.81 96 GLN A CA 1
ATOM 754 C C . GLN A 1 96 ? -6.467 4.176 3.532 1.00 91.81 96 GLN A C 1
ATOM 756 O O . GLN A 1 96 ? -5.889 3.718 2.547 1.00 91.81 96 GLN A O 1
ATOM 761 N N . LYS A 1 97 ? -7.777 3.992 3.730 1.00 94.31 97 LYS A N 1
ATOM 762 C CA . LYS A 1 97 ? -8.659 3.353 2.748 1.00 94.31 97 LYS A CA 1
ATOM 763 C C . LYS A 1 97 ? -8.640 4.135 1.433 1.00 94.31 97 LYS A C 1
ATOM 765 O O . LYS A 1 97 ? -8.355 3.561 0.384 1.00 94.31 97 LYS A O 1
ATOM 770 N N . GLU A 1 98 ? -8.863 5.449 1.477 1.00 95.88 98 GLU A N 1
ATOM 771 C CA . GLU A 1 98 ? -8.820 6.301 0.279 1.00 95.88 98 GLU A CA 1
ATOM 772 C C . GLU A 1 98 ? -7.448 6.275 -0.408 1.00 95.88 98 GLU A C 1
ATOM 774 O O . GLU A 1 98 ? -7.361 6.124 -1.630 1.00 95.88 98 GLU A O 1
ATOM 779 N N . GLN A 1 99 ? -6.367 6.357 0.371 1.00 93.12 99 GLN A N 1
ATOM 780 C CA . GLN A 1 99 ? -5.006 6.295 -0.157 1.00 93.12 99 GLN A CA 1
ATOM 781 C C . GLN A 1 99 ? -4.699 4.941 -0.819 1.00 93.12 99 GLN A C 1
ATOM 783 O O . GLN A 1 99 ? -4.108 4.910 -1.902 1.00 93.12 99 GLN A O 1
ATOM 788 N N . THR A 1 100 ? -5.146 3.831 -0.226 1.00 91.25 100 THR A N 1
ATOM 789 C CA . THR A 1 100 ? -5.024 2.481 -0.800 1.00 91.25 100 THR A CA 1
ATOM 790 C C . THR A 1 100 ? -5.698 2.409 -2.171 1.00 91.25 100 THR A C 1
ATOM 792 O O . THR A 1 100 ? -5.069 1.983 -3.144 1.00 91.25 100 THR A O 1
ATOM 795 N N . HIS A 1 101 ? -6.937 2.900 -2.285 1.00 94.31 101 HIS A N 1
ATOM 796 C CA . HIS A 1 101 ? -7.673 2.952 -3.556 1.00 94.31 101 HIS A CA 1
ATOM 797 C C . HIS A 1 101 ? -6.972 3.811 -4.605 1.00 94.31 101 HIS A C 1
ATOM 799 O O . HIS A 1 101 ? -6.823 3.398 -5.757 1.00 94.31 101 HIS A O 1
ATOM 805 N N . TYR A 1 102 ? -6.484 4.987 -4.211 1.00 94.75 102 TYR A N 1
ATOM 806 C CA . TYR A 1 102 ? -5.766 5.884 -5.111 1.00 94.75 102 TYR A CA 1
ATOM 807 C C . TYR A 1 102 ? -4.489 5.245 -5.683 1.00 94.75 102 TYR A C 1
ATOM 809 O O . TYR A 1 102 ? -4.234 5.309 -6.894 1.00 94.75 102 TYR A O 1
ATOM 817 N N . ILE A 1 103 ? -3.683 4.601 -4.832 1.00 90.25 103 ILE A N 1
ATOM 818 C CA . ILE A 1 103 ? -2.442 3.937 -5.252 1.00 90.25 103 ILE A CA 1
ATOM 819 C C . ILE A 1 103 ? -2.759 2.740 -6.154 1.00 90.25 103 ILE A C 1
ATOM 821 O O . ILE A 1 103 ? -2.113 2.566 -7.192 1.00 90.25 103 ILE A O 1
ATOM 825 N N . LEU A 1 104 ? -3.772 1.945 -5.803 1.00 92.25 104 LEU A N 1
ATOM 826 C CA . LEU A 1 104 ? -4.182 0.786 -6.590 1.00 92.25 104 LEU A CA 1
ATOM 827 C C . LEU A 1 104 ? -4.666 1.189 -7.985 1.00 92.25 104 LEU A C 1
ATOM 829 O O . LEU A 1 104 ? -4.203 0.636 -8.983 1.00 92.25 104 LEU A O 1
ATOM 833 N N . GLN A 1 105 ? -5.510 2.217 -8.077 1.00 93.00 105 GLN A N 1
ATOM 834 C CA . GLN A 1 105 ? -5.961 2.747 -9.361 1.00 93.00 105 GLN A CA 1
ATOM 835 C C . GLN A 1 105 ? -4.789 3.284 -10.194 1.00 93.00 105 GLN A C 1
ATOM 837 O O . GLN A 1 105 ? -4.725 3.057 -11.403 1.00 93.00 105 GLN A O 1
ATOM 842 N N . SER A 1 106 ? -3.822 3.944 -9.550 1.00 90.50 106 SER A N 1
ATOM 843 C CA . SER A 1 106 ? -2.604 4.428 -10.209 1.00 90.50 106 SER A CA 1
ATOM 844 C C . SER A 1 106 ? -1.758 3.283 -10.776 1.00 90.50 106 SER A C 1
ATOM 846 O O . SER A 1 106 ? -1.242 3.388 -11.891 1.00 90.50 106 SER A O 1
ATOM 848 N N . LEU A 1 107 ? -1.626 2.176 -10.039 1.00 87.50 107 LEU A N 1
ATOM 849 C CA . LEU A 1 107 ? -0.938 0.968 -10.498 1.00 87.50 107 LEU A CA 1
ATOM 850 C C . LEU A 1 107 ? -1.665 0.318 -11.680 1.00 87.50 107 LEU A C 1
ATOM 852 O O . LEU A 1 107 ? -1.011 -0.042 -12.662 1.00 87.50 107 LEU A O 1
ATOM 856 N N . ILE A 1 108 ? -2.998 0.220 -11.626 1.00 87.94 108 ILE A N 1
ATOM 857 C CA . ILE A 1 108 ? -3.820 -0.322 -12.717 1.00 87.94 108 ILE A CA 1
ATOM 858 C C . ILE A 1 108 ? -3.602 0.500 -13.987 1.00 87.94 108 ILE A C 1
ATOM 860 O O . ILE A 1 108 ? -3.183 -0.059 -15.001 1.00 87.94 108 ILE A O 1
ATOM 864 N N . THR A 1 109 ? -3.784 1.822 -13.926 1.00 88.25 109 THR A N 1
ATOM 865 C CA . THR A 1 109 ? -3.606 2.715 -15.081 1.00 88.25 109 THR A CA 1
ATOM 866 C C . THR A 1 109 ? -2.208 2.573 -15.688 1.00 88.25 109 THR A C 1
ATOM 868 O O . THR A 1 109 ? -2.073 2.349 -16.891 1.00 88.25 109 THR A O 1
ATOM 871 N N . LYS A 1 110 ? -1.158 2.582 -14.855 1.00 85.31 110 LYS A N 1
ATOM 872 C CA . LYS A 1 110 ? 0.232 2.417 -15.314 1.00 85.31 110 LYS A CA 1
ATOM 873 C C . LYS A 1 110 ? 0.500 1.046 -15.938 1.00 85.31 110 LYS A C 1
ATOM 875 O O . LYS A 1 110 ? 1.290 0.953 -16.876 1.00 85.31 110 LYS A O 1
ATOM 880 N N . SER A 1 111 ? -0.123 -0.020 -15.434 1.00 83.69 111 SER A N 1
ATOM 881 C CA . SER A 1 111 ? 0.021 -1.368 -16.004 1.00 83.69 111 SER A CA 1
ATOM 882 C C . SER A 1 111 ? -0.603 -1.470 -17.402 1.00 83.69 111 SER A C 1
ATOM 884 O O . SER A 1 111 ? 0.014 -2.030 -18.311 1.00 83.69 111 SER A O 1
ATOM 886 N N . VAL A 1 112 ? -1.765 -0.835 -17.598 1.00 83.44 112 VAL A N 1
ATOM 887 C CA . VAL A 1 112 ? -2.468 -0.769 -18.886 1.00 83.44 112 VAL A CA 1
ATOM 888 C C . VAL A 1 112 ? -1.668 0.054 -19.899 1.00 83.44 112 VAL A C 1
ATOM 890 O O . VAL A 1 112 ? -1.443 -0.402 -21.019 1.00 83.44 112 VAL A O 1
ATOM 893 N N . GLU A 1 113 ? -1.153 1.223 -19.501 1.00 82.44 113 GLU A N 1
ATOM 894 C CA . GLU A 1 113 ? -0.268 2.058 -20.334 1.00 82.44 113 GLU A CA 1
ATOM 895 C C . GLU A 1 113 ? 1.012 1.316 -20.749 1.00 82.44 113 GLU A C 1
ATOM 897 O O . GLU A 1 113 ? 1.490 1.447 -21.879 1.00 82.44 113 GLU A O 1
ATOM 902 N N . ALA A 1 114 ? 1.560 0.499 -19.845 1.00 79.19 114 ALA A N 1
ATOM 903 C CA . ALA A 1 114 ? 2.733 -0.324 -20.106 1.00 79.19 114 ALA A CA 1
ATOM 904 C C . ALA A 1 114 ? 2.443 -1.567 -20.967 1.00 79.19 114 ALA A C 1
ATOM 906 O O . ALA A 1 114 ? 3.399 -2.234 -21.367 1.00 79.19 114 ALA A O 1
ATOM 907 N N . LYS A 1 115 ? 1.168 -1.865 -21.272 1.00 84.31 115 LYS A N 1
ATOM 908 C CA . LYS A 1 115 ? 0.709 -3.097 -21.944 1.00 84.31 115 LYS A CA 1
ATOM 909 C C . LYS A 1 115 ? 1.179 -4.374 -21.231 1.00 84.31 115 LYS A C 1
ATOM 911 O O . LYS A 1 115 ? 1.466 -5.389 -21.867 1.00 84.31 115 LYS A O 1
ATOM 916 N N . ASP A 1 116 ? 1.276 -4.313 -19.905 1.00 79.81 116 ASP A N 1
ATOM 917 C CA . ASP A 1 116 ? 1.719 -5.413 -19.050 1.00 79.81 116 ASP A CA 1
ATOM 918 C C . ASP A 1 116 ? 0.509 -6.255 -18.621 1.00 79.81 116 ASP A C 1
ATOM 920 O O . ASP A 1 116 ? -0.040 -6.084 -17.535 1.00 79.81 116 ASP A O 1
ATOM 924 N N . ASN A 1 117 ? 0.064 -7.151 -19.510 1.00 81.44 117 ASN A N 1
ATOM 925 C CA . ASN A 1 117 ? -1.160 -7.940 -19.312 1.00 81.44 117 ASN A CA 1
ATOM 926 C C . ASN A 1 117 ? -1.144 -8.769 -18.018 1.00 81.44 117 ASN A C 1
ATOM 928 O O . ASN A 1 117 ? -2.188 -8.944 -17.393 1.00 81.44 117 ASN A O 1
ATOM 932 N N . VAL A 1 118 ? 0.027 -9.274 -17.615 1.00 82.75 118 VAL A N 1
ATOM 933 C CA . VAL A 1 118 ? 0.173 -10.082 -16.396 1.00 82.75 118 VAL A CA 1
ATOM 934 C C . VAL A 1 118 ? -0.032 -9.203 -15.167 1.00 82.75 118 VAL A C 1
ATOM 936 O O . VAL A 1 118 ? -0.850 -9.531 -14.309 1.00 82.75 118 VAL A O 1
ATOM 939 N N . ALA A 1 119 ? 0.655 -8.058 -15.099 1.00 79.06 119 ALA A N 1
ATOM 940 C CA . ALA A 1 119 ? 0.478 -7.124 -13.992 1.00 79.06 119 ALA A CA 1
ATOM 941 C C . ALA A 1 119 ? -0.957 -6.580 -13.928 1.00 79.06 119 ALA A C 1
ATOM 943 O O . ALA A 1 119 ? -1.526 -6.504 -12.843 1.00 79.06 119 ALA A O 1
ATOM 944 N N . SER A 1 120 ? -1.567 -6.251 -15.072 1.00 82.56 120 SER A N 1
ATOM 945 C CA . SER A 1 120 ? -2.950 -5.765 -15.116 1.00 82.56 120 SER A CA 1
ATOM 946 C C . SER A 1 120 ? -3.949 -6.791 -14.576 1.00 82.56 120 SER A C 1
ATOM 948 O O . SER A 1 120 ? -4.824 -6.417 -13.802 1.00 82.56 120 SER A O 1
ATOM 950 N N . GLN A 1 121 ? -3.813 -8.077 -14.920 1.00 85.06 121 GLN A N 1
ATOM 951 C CA . GLN A 1 121 ? -4.690 -9.128 -14.386 1.00 85.06 121 GLN A CA 1
ATOM 952 C C . GLN A 1 121 ? -4.545 -9.283 -12.868 1.00 85.06 121 GLN A C 1
ATOM 954 O O . GLN A 1 121 ? -5.550 -9.334 -12.162 1.00 85.06 121 GLN A O 1
ATOM 959 N N . LEU A 1 122 ? -3.310 -9.299 -12.355 1.00 84.00 122 LEU A N 1
ATOM 960 C CA . LEU A 1 122 ? -3.055 -9.386 -10.913 1.00 84.00 122 LEU A CA 1
ATOM 961 C C . LEU A 1 122 ? -3.620 -8.181 -10.150 1.00 84.00 122 LEU A C 1
ATOM 963 O O . LEU A 1 122 ? -4.188 -8.346 -9.076 1.00 84.00 122 LEU A O 1
ATOM 967 N N . LEU A 1 123 ? -3.500 -6.975 -10.708 1.00 88.50 123 LEU A N 1
ATOM 968 C CA . LEU A 1 123 ? -4.019 -5.758 -10.083 1.00 88.50 123 LEU A CA 1
ATOM 969 C C . LEU A 1 123 ? -5.552 -5.689 -10.094 1.00 88.50 123 LEU A C 1
ATOM 971 O O . LEU A 1 123 ? -6.133 -5.129 -9.169 1.00 88.50 123 LEU A O 1
ATOM 975 N N . VAL A 1 124 ? -6.213 -6.272 -11.099 1.00 88.56 124 VAL A N 1
ATOM 976 C CA . VAL A 1 124 ? -7.679 -6.414 -11.111 1.00 88.56 124 VAL A CA 1
ATOM 977 C C . VAL A 1 124 ? -8.139 -7.373 -10.014 1.00 88.56 124 VAL A C 1
ATOM 979 O O . VAL A 1 124 ? -9.053 -7.031 -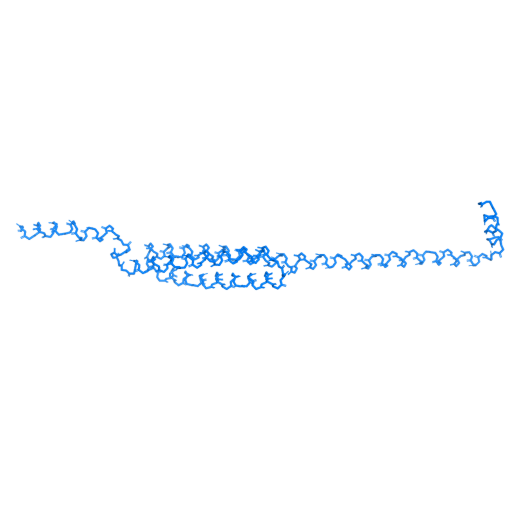9.271 1.00 88.56 124 VAL A O 1
ATOM 982 N N . LEU A 1 125 ? -7.471 -8.521 -9.859 1.00 87.50 125 LEU A N 1
ATOM 983 C CA . LEU A 1 125 ? -7.769 -9.460 -8.771 1.00 87.50 125 LEU A CA 1
ATOM 984 C C . LEU A 1 125 ? -7.577 -8.803 -7.399 1.00 87.50 125 LEU A C 1
ATOM 986 O O . LEU A 1 125 ? -8.470 -8.861 -6.559 1.00 87.50 125 LEU A O 1
ATOM 990 N N . LEU A 1 126 ? -6.460 -8.097 -7.206 1.00 85.88 126 LEU A N 1
ATOM 991 C CA . LEU A 1 126 ? -6.188 -7.363 -5.970 1.00 85.88 126 LEU A CA 1
ATOM 992 C C . LEU A 1 126 ? -7.250 -6.289 -5.686 1.00 85.88 126 LEU A C 1
ATOM 994 O O . LEU A 1 126 ? -7.628 -6.074 -4.541 1.00 85.88 126 LEU A O 1
ATOM 998 N N . ASN A 1 127 ? -7.761 -5.619 -6.718 1.00 92.25 127 ASN A N 1
ATOM 999 C CA . ASN A 1 127 ? -8.842 -4.647 -6.574 1.00 92.25 127 ASN A CA 1
ATOM 1000 C C . ASN A 1 127 ? -10.155 -5.276 -6.106 1.00 92.25 127 ASN A C 1
ATOM 1002 O O . ASN A 1 127 ? -10.877 -4.666 -5.318 1.00 92.25 127 ASN A O 1
ATOM 1006 N N . ASP A 1 128 ? -10.456 -6.493 -6.544 1.00 90.00 128 ASP A N 1
ATOM 1007 C CA . ASP A 1 128 ? -11.626 -7.213 -6.052 1.00 90.00 128 ASP A CA 1
ATOM 1008 C C . ASP A 1 128 ? -11.435 -7.679 -4.598 1.00 90.00 128 ASP A C 1
ATOM 1010 O O . ASP A 1 128 ? -12.363 -7.562 -3.798 1.00 90.00 128 ASP A O 1
ATOM 1014 N N . GLU A 1 129 ? -10.227 -8.102 -4.212 1.00 86.56 129 GLU A N 1
ATOM 1015 C CA . GLU A 1 129 ? -9.890 -8.421 -2.815 1.00 86.56 129 GLU A CA 1
ATOM 1016 C C . GLU A 1 129 ? -9.994 -7.192 -1.895 1.00 86.56 129 GLU A C 1
ATOM 1018 O O . GLU A 1 129 ? -10.575 -7.273 -0.812 1.00 86.56 129 GLU A O 1
ATOM 1023 N N . VAL A 1 130 ? -9.509 -6.025 -2.336 1.00 90.81 130 VAL A N 1
ATOM 1024 C CA . VAL A 1 130 ? -9.630 -4.766 -1.577 1.00 90.81 130 VAL A CA 1
ATOM 1025 C C . VAL A 1 130 ? -11.097 -4.357 -1.405 1.00 90.81 130 VAL A C 1
ATOM 1027 O O . VAL A 1 130 ? -11.489 -3.924 -0.324 1.00 90.81 130 VAL A O 1
ATOM 1030 N N . LYS A 1 131 ? -11.951 -4.566 -2.413 1.00 92.25 131 LYS A N 1
ATOM 1031 C CA . LYS A 1 131 ? -13.400 -4.334 -2.271 1.00 92.25 131 LYS A CA 1
ATOM 1032 C C . LYS A 1 131 ? -14.053 -5.280 -1.265 1.00 92.25 131 LYS A C 1
ATOM 1034 O O . LYS A 1 131 ? -14.920 -4.852 -0.508 1.00 92.25 131 LYS A O 1
ATOM 1039 N N . GLN A 1 132 ? -13.663 -6.554 -1.247 1.00 88.75 132 GLN A N 1
ATOM 1040 C CA . GLN A 1 132 ? -14.165 -7.504 -0.246 1.00 88.75 132 GLN A CA 1
ATOM 1041 C C . GLN A 1 132 ? -13.724 -7.110 1.167 1.00 88.75 132 GLN A C 1
ATOM 1043 O O . GLN A 1 132 ? -14.510 -7.202 2.115 1.00 88.75 132 GLN A O 1
ATOM 1048 N N . PHE A 1 133 ? -12.490 -6.621 1.308 1.00 89.50 133 PHE A N 1
ATOM 1049 C CA . PHE A 1 133 ? -12.011 -6.048 2.559 1.00 89.50 133 PHE A CA 1
ATOM 1050 C C . PHE A 1 133 ? -12.867 -4.850 2.993 1.00 89.50 133 PHE A C 1
ATOM 1052 O O . PHE A 1 133 ? -13.324 -4.828 4.134 1.00 89.50 133 PHE A O 1
ATOM 1059 N N . ASP A 1 134 ? -13.165 -3.912 2.093 1.00 91.50 134 ASP A N 1
ATOM 1060 C CA . ASP A 1 134 ? -14.003 -2.747 2.402 1.00 91.50 134 ASP A CA 1
ATOM 1061 C C . ASP A 1 134 ? -15.403 -3.133 2.876 1.00 91.50 134 ASP A C 1
ATOM 1063 O O . ASP A 1 134 ? -15.883 -2.605 3.877 1.00 91.50 134 ASP A O 1
ATOM 1067 N N . GLN A 1 135 ? -16.042 -4.082 2.189 1.00 92.31 135 GLN A N 1
ATOM 1068 C CA . GLN A 1 135 ? -17.353 -4.605 2.579 1.00 92.31 135 GLN A CA 1
ATOM 1069 C C . GLN A 1 135 ? -17.310 -5.237 3.972 1.00 92.31 135 GLN A C 1
ATOM 1071 O O . GLN A 1 135 ? -18.210 -5.035 4.787 1.00 92.31 135 GLN A O 1
ATOM 1076 N N . THR A 1 136 ? -16.242 -5.981 4.266 1.00 90.00 136 THR A N 1
ATOM 1077 C CA . THR A 1 136 ? -16.034 -6.584 5.586 1.00 90.00 136 THR A CA 1
ATOM 1078 C C . THR A 1 136 ? -15.835 -5.514 6.657 1.00 90.00 136 THR A C 1
ATOM 1080 O O . THR A 1 136 ? -16.444 -5.583 7.724 1.00 90.00 136 THR A O 1
ATOM 1083 N N . ALA A 1 137 ? -15.022 -4.497 6.372 1.00 90.94 137 ALA A N 1
ATOM 1084 C CA . ALA A 1 137 ? -14.777 -3.388 7.281 1.00 90.94 137 ALA A CA 1
ATOM 1085 C C . ALA A 1 137 ? -16.061 -2.600 7.577 1.00 90.94 137 ALA A C 1
ATOM 1087 O O . ALA A 1 137 ? -16.353 -2.313 8.735 1.00 90.94 137 ALA A O 1
ATOM 1088 N N . GLU A 1 138 ? -16.869 -2.307 6.559 1.00 92.12 138 GLU A N 1
ATOM 1089 C CA . GLU A 1 138 ? -18.161 -1.632 6.713 1.00 92.12 138 GLU A CA 1
ATOM 1090 C C . GLU A 1 138 ? -19.141 -2.455 7.560 1.00 92.12 138 GLU A C 1
ATOM 1092 O O . GLU A 1 138 ? -19.800 -1.908 8.447 1.00 92.12 138 GLU A O 1
ATOM 1097 N N . ALA A 1 139 ? -19.188 -3.777 7.363 1.00 89.00 139 ALA A N 1
ATOM 1098 C CA . ALA A 1 139 ? -19.994 -4.667 8.194 1.00 89.00 139 ALA A CA 1
ATOM 1099 C C . ALA A 1 139 ? -19.544 -4.653 9.666 1.00 89.00 139 ALA A C 1
ATOM 1101 O O . ALA A 1 139 ? -20.384 -4.567 10.564 1.00 89.00 139 ALA A O 1
ATOM 1102 N N . LEU A 1 140 ? -18.232 -4.682 9.926 1.00 88.56 140 LEU A N 1
ATOM 1103 C CA . LEU A 1 140 ? -17.677 -4.596 11.282 1.00 88.56 140 LEU A CA 1
ATOM 1104 C C . LEU A 1 140 ? -17.990 -3.251 11.944 1.00 88.56 140 LEU A C 1
ATOM 1106 O O . LEU A 1 140 ? -18.394 -3.208 13.107 1.00 88.56 140 LEU A O 1
ATOM 1110 N N . LEU A 1 141 ? -17.848 -2.147 11.211 1.00 90.06 141 LEU A N 1
ATOM 1111 C CA . LEU A 1 141 ? -18.188 -0.815 11.709 1.00 90.06 141 LEU A CA 1
ATOM 1112 C C . LEU A 1 141 ? -19.682 -0.706 12.035 1.00 90.06 141 LEU A C 1
ATOM 1114 O O . LEU A 1 141 ? -20.039 -0.171 13.080 1.00 90.06 141 LEU A O 1
ATOM 1118 N N . SER A 1 142 ? -20.553 -1.270 11.193 1.00 86.56 142 SER A N 1
ATOM 1119 C CA . SER A 1 142 ? -21.998 -1.297 11.434 1.00 86.56 142 SER A CA 1
ATOM 1120 C C . SER A 1 142 ? -22.374 -2.122 12.668 1.00 86.56 142 SER A C 1
ATOM 1122 O O . SER A 1 142 ? -23.151 -1.652 13.498 1.00 86.56 142 SER A O 1
ATOM 1124 N N . GLN A 1 143 ? -21.812 -3.323 12.823 1.00 81.94 143 GLN A N 1
ATOM 1125 C CA . GLN A 1 143 ? -22.101 -4.200 13.966 1.00 81.94 143 GLN A CA 1
ATOM 1126 C C . GLN A 1 143 ? -21.600 -3.617 15.286 1.00 81.94 143 GLN A C 1
ATOM 1128 O O . GLN A 1 143 ? -22.226 -3.788 16.329 1.00 81.94 143 GLN A O 1
ATOM 1133 N N . THR A 1 144 ? -20.482 -2.899 15.240 1.00 78.38 144 THR A N 1
ATOM 1134 C CA . THR A 1 144 ? -19.837 -2.344 16.429 1.00 78.38 144 THR A CA 1
ATOM 1135 C C . THR A 1 144 ? -20.155 -0.867 16.664 1.00 78.38 144 THR A C 1
ATOM 1137 O O . THR A 1 144 ? -19.508 -0.218 17.491 1.00 78.38 144 THR A O 1
ATOM 1140 N N . ALA A 1 145 ? -21.153 -0.325 15.961 1.00 73.44 145 ALA A N 1
ATOM 1141 C CA . ALA A 1 145 ? -21.601 1.056 16.121 1.00 73.44 145 ALA A CA 1
ATOM 1142 C C . ALA A 1 145 ? -22.210 1.322 17.509 1.00 73.44 145 ALA A C 1
ATOM 1144 O O . ALA A 1 145 ? -22.199 2.456 17.984 1.00 73.44 145 ALA A O 1
ATOM 1145 N N . THR A 1 146 ? -22.724 0.286 18.179 1.00 70.75 146 THR A N 1
ATOM 1146 C CA . THR A 1 146 ? -23.226 0.378 19.554 1.00 70.75 146 THR A CA 1
ATOM 1147 C C . THR A 1 146 ? -22.231 -0.223 20.542 1.00 70.75 146 THR A C 1
ATOM 1149 O O . THR A 1 146 ? -21.484 -1.150 20.226 1.00 70.75 146 THR A O 1
ATOM 1152 N N . TYR A 1 147 ? -22.236 0.289 21.775 1.00 67.06 147 TYR A N 1
ATOM 1153 C CA . TYR A 1 147 ? -21.402 -0.239 22.858 1.00 67.06 147 TYR A CA 1
ATOM 1154 C C . TYR A 1 147 ? -21.669 -1.736 23.099 1.00 67.06 147 TYR A C 1
ATOM 1156 O O . TYR A 1 147 ? -20.741 -2.528 23.219 1.00 67.06 147 TYR A O 1
ATOM 1164 N N . GLU A 1 148 ? -22.936 -2.149 23.074 1.00 64.81 148 GLU A N 1
ATOM 1165 C CA . GLU A 1 148 ? -23.351 -3.549 23.242 1.00 64.81 148 GLU A CA 1
ATOM 1166 C C . GLU A 1 148 ? -22.969 -4.425 22.038 1.00 64.81 148 GLU A C 1
ATOM 1168 O O . GLU A 1 148 ? -22.557 -5.567 22.225 1.00 64.81 148 GLU A O 1
ATOM 1173 N N . GLY A 1 149 ? -23.023 -3.881 20.816 1.00 67.12 149 GLY A N 1
ATOM 1174 C CA . GLY A 1 149 ? -22.575 -4.566 19.600 1.00 67.12 149 GLY A CA 1
ATOM 1175 C C . GLY A 1 149 ? -21.055 -4.744 19.522 1.00 67.12 149 GLY A C 1
ATOM 1176 O O . GLY A 1 149 ? -20.573 -5.697 18.916 1.00 67.12 149 GLY A O 1
ATOM 1177 N N . ASN A 1 150 ? -20.286 -3.871 20.179 1.00 66.06 150 ASN A N 1
ATOM 1178 C CA . ASN A 1 150 ? -18.828 -3.981 20.259 1.00 66.06 150 ASN A CA 1
ATOM 1179 C C . ASN A 1 150 ? -18.334 -4.862 21.418 1.00 66.06 150 ASN A C 1
ATOM 1181 O O . ASN A 1 150 ? -17.249 -5.434 21.340 1.00 66.06 150 ASN A O 1
ATOM 1185 N N . PHE A 1 151 ? -19.117 -4.977 22.493 1.00 73.94 151 PHE A N 1
ATOM 1186 C CA . PHE A 1 151 ? -18.785 -5.774 23.674 1.00 73.94 151 PHE A CA 1
ATOM 1187 C C . PHE A 1 151 ? -19.838 -6.870 23.895 1.00 73.94 151 PHE A C 1
ATOM 1189 O O . PHE A 1 151 ? -20.661 -6.762 24.809 1.00 73.94 151 PHE A O 1
ATOM 1196 N N . PRO A 1 152 ? -19.801 -7.973 23.123 1.00 74.50 152 PRO A N 1
ATOM 1197 C CA . PRO A 1 152 ? -20.806 -9.035 23.209 1.00 74.50 152 PRO A CA 1
ATOM 1198 C C . PRO A 1 152 ? -20.891 -9.670 24.604 1.00 74.50 152 PRO A C 1
ATOM 1200 O O . PRO A 1 152 ? -21.957 -10.116 25.016 1.00 74.50 152 PRO A O 1
ATOM 1203 N N . GLY A 1 153 ? -19.798 -9.656 25.377 1.00 78.56 153 GLY A N 1
ATOM 1204 C CA . GLY A 1 153 ? -19.815 -10.084 26.779 1.00 78.56 153 GLY A CA 1
ATOM 1205 C C . GLY A 1 153 ? -20.675 -9.190 27.682 1.00 78.56 153 GLY A C 1
ATOM 1206 O O . GLY A 1 153 ? -21.349 -9.698 28.574 1.00 78.56 153 GLY A O 1
ATOM 1207 N N . ILE A 1 154 ? -20.705 -7.876 27.429 1.00 80.12 154 ILE A N 1
ATOM 1208 C CA . ILE A 1 154 ? -21.576 -6.934 28.148 1.00 80.12 154 ILE A CA 1
ATOM 1209 C C . ILE A 1 154 ? -23.024 -7.124 27.707 1.00 80.12 154 ILE A C 1
ATOM 1211 O O . ILE A 1 154 ? -23.900 -7.174 28.565 1.00 80.12 154 ILE A O 1
ATOM 1215 N N . ALA A 1 155 ? -23.277 -7.291 26.405 1.00 80.06 155 ALA A N 1
ATOM 1216 C CA . ALA A 1 155 ? -24.615 -7.598 25.900 1.00 80.06 155 ALA A CA 1
ATOM 1217 C C . ALA A 1 155 ? -25.170 -8.882 26.543 1.00 80.06 155 ALA A C 1
ATOM 1219 O O . ALA A 1 155 ? -26.253 -8.871 27.127 1.00 80.06 155 ALA A O 1
ATOM 1220 N N . TYR A 1 156 ? -24.374 -9.956 26.557 1.00 83.44 156 TYR A N 1
ATOM 1221 C CA . TYR A 1 156 ? -24.738 -11.216 27.200 1.00 83.44 156 TYR A CA 1
ATOM 1222 C C . TYR A 1 156 ? -24.985 -11.049 28.705 1.00 83.44 156 TYR A C 1
ATOM 1224 O O . TYR A 1 156 ? -25.974 -11.560 29.231 1.00 83.44 156 TYR A O 1
ATOM 1232 N N . ALA A 1 157 ? -24.122 -10.308 29.408 1.00 84.56 157 ALA A N 1
ATOM 1233 C CA . ALA A 1 157 ? -24.301 -10.032 30.830 1.00 84.56 157 ALA A CA 1
ATOM 1234 C C . ALA A 1 157 ? -25.565 -9.198 31.104 1.00 84.56 157 ALA A C 1
ATOM 1236 O O . ALA A 1 157 ? -26.289 -9.497 32.051 1.00 84.56 157 ALA A O 1
ATOM 1237 N N . ASN A 1 158 ? -25.871 -8.200 30.271 1.00 82.31 158 ASN A N 1
ATOM 1238 C CA . ASN A 1 158 ? -27.088 -7.391 30.368 1.00 82.31 158 ASN A CA 1
ATOM 1239 C C . ASN A 1 158 ? -28.359 -8.230 30.203 1.00 82.31 158 ASN A C 1
ATOM 1241 O O . ASN A 1 158 ? -29.333 -7.985 30.919 1.00 82.31 158 ASN A O 1
ATOM 1245 N N . GLU A 1 159 ? -28.329 -9.214 29.306 1.00 85.31 159 GLU A N 1
ATOM 1246 C CA . GLU A 1 159 ? -29.467 -10.074 28.984 1.00 85.31 159 GLU A CA 1
ATOM 1247 C C . GLU A 1 159 ? -29.645 -11.237 29.976 1.00 85.31 159 GLU A C 1
ATOM 1249 O O . GLU A 1 159 ? -30.771 -11.545 30.358 1.00 85.31 159 GLU A O 1
ATOM 1254 N N . HIS A 1 160 ? -28.556 -11.847 30.456 1.00 85.56 160 HIS A N 1
ATOM 1255 C CA . HIS A 1 160 ? -28.622 -13.108 31.210 1.00 85.56 160 HIS A CA 1
ATOM 1256 C C . HIS A 1 160 ? -28.202 -12.995 32.681 1.00 85.56 160 HIS A C 1
ATOM 1258 O O . HIS A 1 160 ? -28.707 -13.739 33.519 1.00 85.56 160 HIS A O 1
ATOM 1264 N N . ILE A 1 161 ? -27.280 -12.089 33.022 1.00 84.00 161 ILE A N 1
ATOM 1265 C CA . ILE A 1 161 ? -26.671 -12.023 34.364 1.00 84.00 161 ILE A CA 1
ATOM 1266 C C . ILE A 1 161 ? -27.289 -10.892 35.192 1.00 84.00 161 ILE A C 1
ATOM 1268 O O . ILE A 1 161 ? -27.779 -11.111 36.300 1.00 84.00 161 ILE A O 1
ATOM 1272 N N . ASN A 1 162 ? -27.337 -9.682 34.638 1.00 83.69 162 ASN A N 1
ATOM 1273 C CA . ASN A 1 162 ? -27.842 -8.485 35.307 1.00 83.69 162 ASN A CA 1
ATOM 1274 C C . ASN A 1 162 ? -29.303 -8.589 35.788 1.00 83.69 162 ASN A C 1
ATOM 1276 O O . ASN A 1 162 ? -29.605 -8.016 36.838 1.00 83.69 162 ASN A O 1
ATOM 1280 N N . PRO A 1 163 ? -30.228 -9.298 35.108 1.00 84.81 163 PRO A N 1
ATOM 1281 C CA . PRO A 1 163 ? -31.580 -9.503 35.628 1.00 84.81 163 PRO A CA 1
ATOM 1282 C C . PRO A 1 163 ? -31.608 -10.302 36.936 1.00 84.81 163 PRO A C 1
ATOM 1284 O O . PRO A 1 163 ? -32.388 -9.981 37.829 1.00 84.81 163 PRO A O 1
ATOM 1287 N N . ILE A 1 164 ? -30.728 -11.296 37.088 1.00 83.38 164 ILE A N 1
ATOM 1288 C CA . ILE A 1 164 ? -30.646 -12.125 38.299 1.00 83.38 164 ILE A CA 1
ATOM 1289 C C . ILE A 1 164 ? -30.225 -11.256 39.487 1.00 83.38 164 ILE A C 1
ATOM 1291 O O . ILE A 1 164 ? -30.887 -11.255 40.524 1.00 83.38 164 ILE A O 1
ATOM 1295 N N . SER A 1 165 ? -29.182 -10.443 39.302 1.00 78.06 165 SER A N 1
ATOM 1296 C CA . SER A 1 165 ? -28.697 -9.508 40.322 1.00 78.06 165 SER A CA 1
ATOM 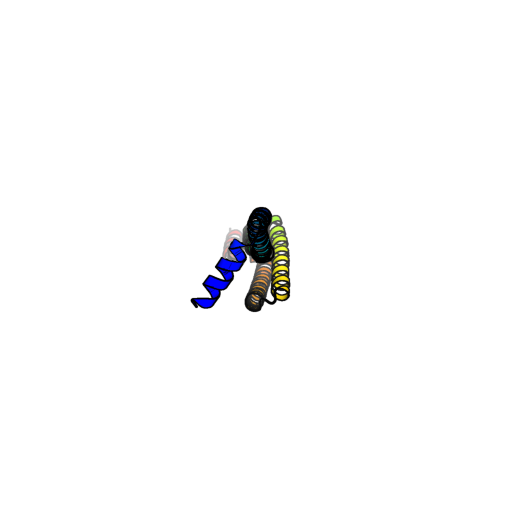1297 C C . SER A 1 165 ? -29.747 -8.453 40.696 1.00 78.06 165 SER A C 1
ATOM 1299 O O . SER A 1 165 ? -29.883 -8.101 41.867 1.00 78.06 165 SER A O 1
ATOM 1301 N N . ARG A 1 166 ? -30.528 -7.965 39.719 1.00 81.12 166 ARG A N 1
ATOM 1302 C CA . ARG A 1 166 ? -31.621 -7.004 39.954 1.00 81.12 166 ARG A CA 1
ATOM 1303 C C . ARG A 1 166 ? -32.771 -7.609 40.759 1.00 81.12 166 ARG A C 1
ATOM 1305 O O . ARG A 1 166 ? -33.265 -6.955 41.671 1.00 81.12 166 ARG A O 1
ATOM 1312 N N . ASN A 1 167 ? -33.148 -8.853 40.472 1.00 77.62 167 ASN A N 1
ATOM 1313 C CA . ASN A 1 167 ? -34.195 -9.550 41.220 1.00 77.62 167 ASN A CA 1
ATOM 1314 C C . ASN A 1 167 ? -33.774 -9.827 42.670 1.00 77.62 167 ASN A C 1
ATOM 1316 O O . ASN A 1 167 ? -34.595 -9.721 43.572 1.00 77.62 167 ASN A O 1
ATOM 1320 N N . GLN A 1 168 ? -32.496 -10.130 42.916 1.00 73.12 168 GLN A N 1
ATOM 1321 C CA . GLN A 1 168 ? -31.998 -10.337 44.279 1.00 73.12 168 GLN A CA 1
ATOM 1322 C C . GLN A 1 168 ? -31.995 -9.049 45.112 1.00 73.12 168 GLN A C 1
ATOM 1324 O O . GLN A 1 168 ? -32.385 -9.095 46.273 1.00 73.12 168 GLN A O 1
ATOM 1329 N N . MET A 1 169 ? -31.641 -7.902 44.523 1.00 70.44 169 MET A N 1
ATOM 1330 C CA . MET A 1 169 ? -31.683 -6.608 45.222 1.00 70.44 169 MET A CA 1
ATOM 1331 C C . MET A 1 169 ? -33.099 -6.118 45.554 1.00 70.44 169 MET A C 1
ATOM 1333 O O . MET A 1 169 ? -33.249 -5.305 46.455 1.00 70.44 169 MET A O 1
ATOM 1337 N N . GLN A 1 170 ? -34.134 -6.576 44.843 1.00 69.44 170 GL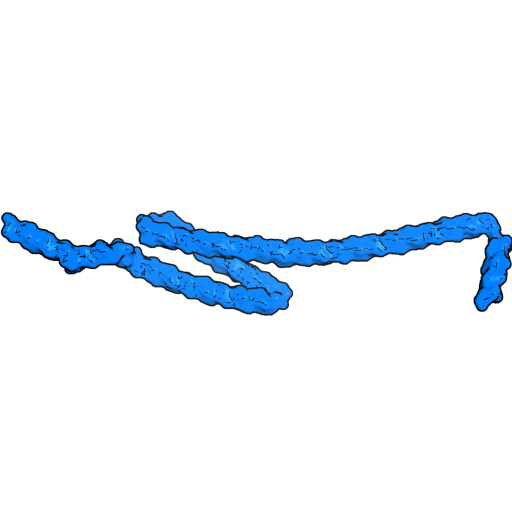N A N 1
ATOM 1338 C CA . GLN A 1 170 ? -35.531 -6.229 45.147 1.00 69.44 170 GLN A CA 1
ATOM 1339 C C . GLN A 1 170 ? -36.156 -7.117 46.236 1.00 69.44 170 GLN A C 1
ATOM 1341 O O . GLN A 1 170 ? -37.237 -6.804 46.729 1.00 69.44 170 GLN A O 1
ATOM 1346 N N . LEU A 1 171 ? -35.505 -8.234 46.585 1.00 60.97 171 LEU A N 1
ATOM 1347 C CA . LEU A 1 171 ? -35.973 -9.201 47.586 1.00 60.97 171 LEU A CA 1
ATOM 1348 C C . LEU A 1 171 ? -35.349 -8.990 48.980 1.00 60.97 171 LEU A C 1
ATOM 1350 O O . LEU A 1 171 ? -35.753 -9.668 49.925 1.00 60.97 171 LEU A O 1
ATOM 1354 N N . THR A 1 172 ? -34.387 -8.074 49.103 1.00 52.75 172 THR A N 1
ATOM 1355 C CA . THR A 1 172 ? -33.786 -7.586 50.360 1.00 52.75 172 THR A CA 1
ATOM 1356 C C . THR A 1 172 ? -34.230 -6.166 50.644 1.00 52.75 172 THR A C 1
ATOM 1358 O O . THR A 1 172 ? -34.564 -5.885 51.814 1.00 52.75 172 THR A O 1
#